Protein AF-A0A2P5MRI9-F1 (afdb_monomer)

Radius of gyration: 21.93 Å; Cα contacts (8 Å, |Δi|>4): 32; chains: 1; bounding box: 29×47×61 Å

Foldseek 3Di:
DDPDDDWQAQPPPRHTADPVQVVVDPDSHHPVVVVVVVVVVVVVVVCVVPDDPDDPPPDDDDDDDD

Secondary structure (DSSP, 8-state):
----PPPEE-TTT-PEEPTTHHHH--SSS-HHHHHHHHHHHHHHHHHHHH--S-------------

Structure (mmCIF, N/CA/C/O backbone):
data_AF-A0A2P5MRI9-F1
#
_entry.id   AF-A0A2P5MRI9-F1
#
loop_
_atom_site.group_PDB
_atom_site.id
_atom_site.type_symbol
_atom_site.label_atom_id
_atom_site.label_alt_id
_atom_site.label_comp_id
_atom_site.label_asym_id
_atom_site.label_entity_id
_atom_site.label_seq_id
_atom_site.pdbx_PDB_ins_code
_atom_site.Cartn_x
_atom_site.Cartn_y
_atom_site.Cartn_z
_atom_site.occupancy
_atom_site.B_iso_or_equiv
_atom_site.auth_seq_id
_atom_site.auth_comp_id
_atom_site.auth_asym_id
_atom_site.auth_atom_id
_atom_site.pdbx_PDB_model_num
ATOM 1 N N . MET A 1 1 ? -19.266 8.147 30.015 1.00 45.66 1 MET A N 1
ATOM 2 C CA . MET A 1 1 ? -18.759 6.950 29.303 1.00 45.66 1 MET A CA 1
ATOM 3 C C . MET A 1 1 ? -17.938 7.402 28.101 1.00 45.66 1 MET A C 1
ATOM 5 O O . MET A 1 1 ? -18.499 8.025 27.208 1.00 45.66 1 MET A O 1
ATOM 9 N N . LYS A 1 2 ? -16.618 7.175 28.085 1.00 53.78 2 LYS A N 1
ATOM 10 C CA . LYS A 1 2 ? -15.788 7.479 26.906 1.00 53.78 2 LYS A CA 1
ATOM 11 C C . LYS A 1 2 ? -16.045 6.387 25.862 1.00 53.78 2 LYS A C 1
ATOM 13 O O . LYS A 1 2 ? -15.874 5.212 26.167 1.00 53.78 2 LYS A O 1
ATOM 18 N N . LYS A 1 3 ? -16.514 6.752 24.665 1.00 61.50 3 LYS A N 1
ATOM 19 C CA . LYS A 1 3 ? -16.691 5.801 23.557 1.00 61.50 3 LYS A CA 1
ATOM 20 C C . LYS A 1 3 ? -15.301 5.384 23.078 1.00 61.50 3 LYS A C 1
ATOM 22 O O . LYS A 1 3 ? -14.641 6.156 22.389 1.00 61.50 3 LYS A O 1
ATOM 27 N N . VAL A 1 4 ? -14.845 4.201 23.476 1.00 60.59 4 VAL A N 1
ATOM 28 C CA . VAL A 1 4 ? -13.623 3.607 22.924 1.00 60.59 4 VAL A CA 1
ATOM 29 C C . VAL A 1 4 ? -13.924 3.276 21.464 1.00 60.59 4 VAL A C 1
ATOM 31 O O . VAL A 1 4 ? -14.835 2.498 21.175 1.00 60.59 4 VAL A O 1
ATOM 34 N N . ARG A 1 5 ? -13.239 3.942 20.528 1.00 68.06 5 ARG A N 1
ATOM 35 C CA . ARG A 1 5 ? -13.358 3.612 19.104 1.00 68.06 5 ARG A CA 1
ATOM 36 C C . ARG A 1 5 ? -12.768 2.217 18.907 1.00 68.06 5 ARG A C 1
ATOM 38 O O . ARG A 1 5 ? -11.693 1.937 19.425 1.00 68.06 5 ARG A O 1
ATOM 45 N N . LYS A 1 6 ? -13.486 1.344 18.198 1.00 74.50 6 LYS A N 1
ATOM 46 C CA . LYS A 1 6 ? -12.955 0.024 17.838 1.00 74.50 6 LYS A CA 1
ATOM 47 C C . LYS A 1 6 ? -11.756 0.219 16.899 1.00 74.50 6 LYS A C 1
ATOM 49 O O . LYS A 1 6 ? -11.890 1.031 15.976 1.00 74.50 6 LYS A O 1
ATOM 54 N N . PRO A 1 7 ? -10.642 -0.499 17.110 1.00 77.31 7 PRO A N 1
ATOM 55 C CA . PRO A 1 7 ? -9.522 -0.474 16.181 1.00 77.31 7 PRO A CA 1
ATOM 56 C C . PRO A 1 7 ? -9.997 -0.963 14.811 1.00 77.31 7 PRO A C 1
ATOM 58 O O . PRO A 1 7 ? -10.840 -1.863 14.713 1.00 77.31 7 PRO A O 1
ATOM 61 N N . ARG A 1 8 ? -9.512 -0.319 13.748 1.00 86.25 8 ARG A N 1
ATOM 62 C CA . ARG A 1 8 ? -9.700 -0.801 12.377 1.00 86.25 8 ARG A CA 1
ATOM 63 C C . ARG A 1 8 ? -8.404 -1.423 11.906 1.00 86.25 8 ARG A C 1
ATOM 65 O O . ARG A 1 8 ? -7.335 -0.928 12.230 1.00 86.25 8 ARG A O 1
ATOM 72 N N . TYR A 1 9 ? -8.528 -2.463 11.100 1.00 90.00 9 TYR A N 1
ATOM 73 C CA . TYR A 1 9 ? -7.396 -3.170 10.525 1.00 90.00 9 TYR A CA 1
ATOM 74 C C . TYR A 1 9 ? -7.425 -3.031 9.011 1.00 90.00 9 TYR A C 1
ATOM 76 O O . TYR A 1 9 ? -8.497 -3.004 8.398 1.00 90.00 9 TYR A O 1
ATOM 84 N N . CYS A 1 10 ? -6.243 -2.934 8.417 1.00 91.38 10 CYS A N 1
ATOM 85 C CA . CYS A 1 10 ? -6.062 -2.914 6.981 1.00 91.38 10 CYS A CA 1
ATOM 86 C C . CYS A 1 10 ? -6.537 -4.243 6.394 1.00 91.38 10 CYS A C 1
ATOM 88 O O . CYS A 1 10 ? -6.026 -5.305 6.745 1.00 91.38 10 CYS A O 1
ATOM 90 N N . SER A 1 11 ? -7.462 -4.189 5.439 1.00 91.31 11 SER A N 1
ATOM 91 C CA . SER A 1 11 ? -7.993 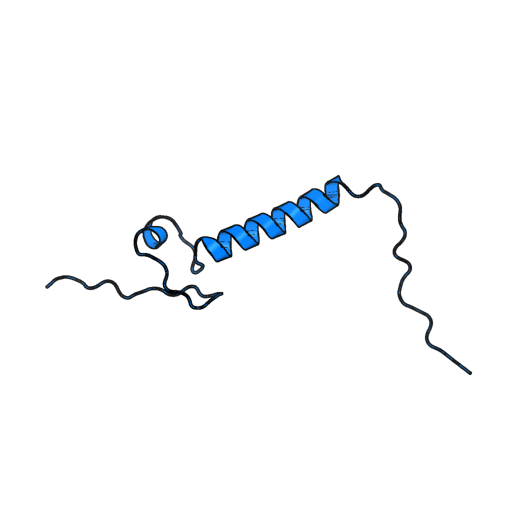-5.379 4.759 1.00 91.31 11 SER A CA 1
ATOM 92 C C . SER A 1 11 ? -6.954 -6.132 3.920 1.00 91.31 11 SER A C 1
ATOM 94 O O . SER A 1 11 ? -7.206 -7.258 3.499 1.00 91.31 11 SER A O 1
ATOM 96 N N . ARG A 1 12 ? -5.792 -5.516 3.664 1.00 92.06 12 ARG A N 1
ATOM 97 C CA . ARG A 1 12 ? -4.762 -6.036 2.761 1.00 92.06 12 ARG A CA 1
ATOM 98 C C . ARG A 1 12 ? -3.542 -6.610 3.480 1.00 92.06 12 ARG A C 1
ATOM 100 O O . ARG A 1 12 ? -3.046 -7.645 3.055 1.00 92.06 12 ARG A O 1
ATOM 107 N N . CYS A 1 13 ? -3.063 -5.955 4.538 1.00 93.50 13 CYS A N 1
ATOM 108 C CA . CYS A 1 13 ? -1.911 -6.431 5.316 1.00 93.50 13 CYS A CA 1
ATOM 109 C C . CYS A 1 13 ? -2.258 -6.866 6.746 1.00 93.50 13 CYS A C 1
ATOM 111 O O . CYS A 1 13 ? -1.412 -7.456 7.403 1.00 93.50 13 CYS A O 1
ATOM 113 N N . GLY A 1 14 ? -3.473 -6.597 7.235 1.00 91.50 14 GLY A N 1
ATOM 114 C CA . GLY A 1 14 ? -3.892 -6.948 8.597 1.00 91.50 14 GLY A CA 1
ATOM 115 C C . GLY A 1 14 ? -3.376 -6.014 9.698 1.00 91.50 14 GLY A C 1
ATOM 116 O O . GLY A 1 14 ? -3.805 -6.154 10.838 1.00 91.50 14 GLY A O 1
ATOM 117 N N . GLU A 1 15 ? -2.514 -5.049 9.368 1.00 91.00 15 GLU A N 1
ATOM 118 C CA . GLU A 1 15 ? -1.997 -4.050 10.314 1.00 91.00 15 GLU A CA 1
ATOM 119 C C . GLU A 1 15 ? -3.100 -3.126 10.843 1.00 91.00 15 GLU A C 1
ATOM 121 O O . GLU A 1 15 ? -4.066 -2.818 10.136 1.00 91.00 15 GLU A O 1
ATOM 126 N N . GLU A 1 16 ? -2.948 -2.654 12.080 1.00 90.44 16 GLU A N 1
ATOM 127 C CA . GLU A 1 16 ? -3.863 -1.677 12.672 1.00 90.44 16 GLU A CA 1
ATOM 128 C C . GLU A 1 16 ? -3.741 -0.324 11.955 1.00 90.44 16 GLU A C 1
ATOM 130 O O . GLU A 1 16 ? -2.650 0.203 11.753 1.00 90.44 16 GLU A O 1
ATOM 135 N N . ILE A 1 17 ? -4.880 0.243 11.554 1.00 89.19 17 ILE A N 1
ATOM 136 C CA . ILE A 1 17 ? -4.951 1.569 10.941 1.00 89.19 17 ILE A CA 1
ATOM 137 C C . ILE A 1 17 ? -4.956 2.600 12.064 1.00 89.19 17 ILE A C 1
ATOM 139 O O . ILE A 1 17 ? -5.853 2.599 12.916 1.00 89.19 17 ILE A O 1
ATOM 143 N N . ALA A 1 18 ? -3.979 3.502 12.037 1.00 84.25 18 ALA A N 1
ATOM 144 C CA . ALA A 1 18 ? -3.845 4.547 13.035 1.00 84.25 18 ALA A CA 1
ATOM 145 C C . ALA A 1 18 ? -5.045 5.517 13.008 1.00 84.25 18 ALA A C 1
ATOM 147 O O . ALA A 1 18 ? -5.693 5.751 11.983 1.00 84.25 18 ALA A O 1
ATOM 148 N N . ALA A 1 19 ? -5.402 6.062 14.173 1.00 80.25 19 ALA A N 1
ATOM 149 C CA . ALA A 1 19 ? -6.632 6.842 14.339 1.00 80.25 19 ALA A CA 1
ATOM 150 C C . ALA A 1 19 ? -6.662 8.153 13.523 1.00 80.25 19 ALA A C 1
ATOM 152 O O . ALA A 1 19 ? -7.746 8.645 13.205 1.00 80.25 19 ALA A O 1
ATOM 153 N N . ASP A 1 20 ? -5.494 8.702 13.205 1.00 81.44 20 ASP A N 1
ATOM 154 C CA . ASP A 1 20 ? -5.257 9.862 12.340 1.00 81.44 20 ASP A CA 1
ATOM 155 C C . ASP A 1 20 ? -5.436 9.529 10.848 1.00 81.44 20 ASP A C 1
ATOM 157 O O . ASP A 1 20 ? -5.991 10.324 10.079 1.00 81.44 20 ASP A O 1
ATOM 161 N N . GLU A 1 21 ? -5.062 8.317 10.439 1.00 76.31 21 GLU A N 1
ATOM 162 C CA . GLU A 1 21 ? -5.303 7.814 9.085 1.00 76.31 21 GLU A CA 1
ATOM 163 C C . GLU A 1 21 ? -6.798 7.570 8.831 1.00 76.31 21 GLU A C 1
ATOM 165 O O . GLU A 1 21 ? -7.309 7.848 7.747 1.00 76.31 21 GLU A O 1
ATOM 170 N N . LEU A 1 22 ? -7.534 7.129 9.855 1.00 72.69 22 LEU A N 1
ATOM 171 C CA . LEU A 1 22 ? -8.978 6.861 9.805 1.00 72.69 22 LEU A CA 1
ATOM 172 C C . LEU A 1 22 ? -9.840 8.077 9.428 1.00 72.69 22 LEU A C 1
ATOM 174 O O . LEU A 1 22 ? -10.925 7.903 8.875 1.00 72.69 22 LEU A O 1
ATOM 178 N N . THR A 1 23 ? -9.412 9.294 9.773 1.00 73.81 23 THR A N 1
ATOM 179 C CA . THR A 1 23 ? -10.124 10.528 9.392 1.00 73.81 23 THR A CA 1
ATOM 180 C C . THR A 1 23 ? -9.824 10.972 7.967 1.00 73.81 23 THR A C 1
ATOM 182 O O . THR A 1 23 ? -10.613 11.708 7.380 1.00 73.81 23 THR A O 1
ATOM 185 N N . SER A 1 24 ? -8.699 10.516 7.425 1.00 68.69 24 SER A N 1
ATOM 186 C CA . SER A 1 24 ? -8.121 11.004 6.173 1.00 68.69 24 SER A CA 1
ATOM 187 C C . SER A 1 24 ? -8.365 10.032 5.016 1.00 68.69 24 SER A C 1
ATOM 189 O O . SER A 1 24 ? -8.441 10.443 3.861 1.00 68.69 24 SER A O 1
ATOM 191 N N . LEU A 1 25 ? -8.528 8.740 5.320 1.00 65.56 25 LEU A N 1
ATOM 192 C CA . LEU A 1 25 ? -8.727 7.680 4.342 1.00 65.56 25 LEU A CA 1
ATOM 193 C C . LEU A 1 25 ? -10.178 7.171 4.371 1.00 65.56 25 LEU A C 1
ATOM 195 O O . LEU A 1 25 ? -10.596 6.546 5.347 1.00 65.56 25 LEU A O 1
ATOM 199 N N . PRO A 1 26 ? -10.948 7.324 3.276 1.00 65.44 26 PRO A N 1
ATOM 200 C CA . PRO A 1 26 ? -12.233 6.640 3.121 1.00 65.44 26 PRO A CA 1
ATOM 201 C C . PRO A 1 26 ? -12.067 5.130 2.857 1.00 65.44 26 PRO A C 1
ATOM 203 O O . PRO A 1 26 ? -13.056 4.404 2.758 1.00 65.44 26 PRO A O 1
ATOM 206 N N . SER A 1 27 ? -10.826 4.654 2.706 1.00 68.88 27 SER A N 1
ATOM 207 C CA . SER A 1 27 ? -10.505 3.286 2.303 1.00 68.88 27 SER A CA 1
ATOM 208 C C . SER A 1 27 ? -10.372 2.330 3.496 1.00 68.88 27 SER A C 1
ATOM 210 O O . SER A 1 27 ? -10.099 2.735 4.624 1.00 68.88 27 SER A O 1
ATOM 212 N N . THR A 1 28 ? -10.541 1.031 3.242 1.00 83.00 28 THR A N 1
ATOM 213 C CA . THR A 1 28 ? -10.290 -0.042 4.224 1.00 83.00 28 THR A CA 1
ATOM 214 C C . THR A 1 28 ? -8.822 -0.484 4.259 1.00 83.00 28 THR A C 1
ATOM 216 O O . THR A 1 28 ? -8.485 -1.462 4.926 1.00 83.00 28 THR A O 1
ATOM 219 N N . THR A 1 29 ? -7.949 0.214 3.534 1.00 87.81 29 THR A N 1
ATOM 220 C CA . THR A 1 29 ? -6.515 -0.063 3.421 1.00 87.81 29 THR A CA 1
ATOM 221 C C . THR A 1 29 ? -5.692 1.015 4.123 1.00 87.81 29 THR A C 1
ATOM 223 O O . THR A 1 29 ? -6.049 2.191 4.081 1.00 87.81 29 THR A O 1
ATOM 226 N N . CYS A 1 30 ? -4.593 0.618 4.770 1.00 90.44 30 CYS A N 1
ATOM 227 C CA . CYS A 1 30 ? -3.663 1.553 5.411 1.00 90.44 30 CYS A CA 1
ATOM 228 C C . CYS A 1 30 ? -2.903 2.398 4.379 1.00 90.44 30 CYS A C 1
ATOM 230 O O . CYS A 1 30 ? -2.786 2.006 3.209 1.00 90.44 30 CYS A O 1
ATOM 232 N N . ALA A 1 31 ? -2.334 3.521 4.830 1.00 88.31 31 ALA A N 1
ATOM 233 C CA . ALA A 1 31 ? -1.607 4.452 3.967 1.00 88.31 31 ALA A CA 1
ATOM 234 C C . ALA A 1 31 ? -0.480 3.769 3.177 1.00 88.31 31 ALA A C 1
ATOM 236 O O . ALA A 1 31 ? -0.350 3.987 1.974 1.00 88.31 31 ALA A O 1
ATOM 237 N N . LEU A 1 32 ? 0.275 2.867 3.814 1.00 90.50 32 LEU A N 1
ATOM 238 C CA . LEU A 1 32 ? 1.350 2.123 3.152 1.00 90.50 32 LEU A CA 1
ATOM 239 C C . LEU A 1 32 ? 0.828 1.279 1.980 1.00 90.50 32 LEU A C 1
ATOM 241 O O . LEU A 1 32 ? 1.352 1.346 0.870 1.00 90.50 32 LEU A O 1
ATOM 245 N N . CYS A 1 33 ? -0.242 0.513 2.204 1.00 91.75 33 CYS A N 1
ATOM 246 C CA . CYS A 1 33 ? -0.853 -0.305 1.159 1.00 91.75 33 CYS A CA 1
ATOM 247 C C . CYS A 1 33 ? -1.412 0.544 0.011 1.00 91.75 33 CYS A C 1
ATOM 249 O O . CYS A 1 33 ? -1.316 0.125 -1.147 1.00 91.75 33 CYS A O 1
ATOM 251 N N . CYS A 1 34 ? -1.991 1.708 0.318 1.00 89.94 34 CYS A N 1
ATOM 252 C CA . CYS A 1 34 ? -2.444 2.664 -0.689 1.00 89.94 34 CYS A CA 1
ATOM 253 C C . CYS A 1 34 ? -1.272 3.207 -1.515 1.00 89.94 34 CYS A C 1
ATOM 255 O O . CYS A 1 34 ? -1.327 3.157 -2.742 1.00 89.94 34 CYS A O 1
ATOM 257 N N . ASN A 1 35 ? -0.194 3.649 -0.867 1.00 91.19 35 ASN A N 1
ATOM 258 C CA . ASN A 1 35 ? 0.983 4.190 -1.548 1.00 91.19 35 ASN A CA 1
ATOM 259 C C . ASN A 1 35 ? 1.622 3.156 -2.477 1.00 91.19 35 ASN A C 1
ATOM 261 O O . ASN A 1 35 ? 1.839 3.446 -3.647 1.00 91.19 35 ASN A O 1
ATOM 265 N N . MET A 1 36 ? 1.791 1.911 -2.019 1.00 92.19 36 MET A N 1
ATOM 266 C CA . MET A 1 36 ? 2.303 0.831 -2.872 1.00 92.19 36 MET A CA 1
ATOM 267 C C . MET A 1 36 ? 1.423 0.577 -4.107 1.00 92.19 36 MET A C 1
ATOM 269 O O . MET A 1 36 ? 1.931 0.240 -5.173 1.00 92.19 36 MET A O 1
ATOM 273 N N . GLN A 1 37 ? 0.094 0.698 -3.982 1.00 91.31 37 GLN A N 1
ATOM 274 C CA . GLN A 1 37 ? -0.814 0.586 -5.132 1.00 91.31 37 GLN A CA 1
ATOM 275 C C . GLN A 1 37 ? -0.639 1.746 -6.113 1.00 91.31 37 GLN A C 1
ATOM 277 O O . GLN A 1 37 ? -0.625 1.516 -7.322 1.00 91.31 37 GLN A O 1
ATOM 282 N N . LEU A 1 38 ? -0.496 2.970 -5.602 1.00 90.50 38 LEU A N 1
ATOM 283 C CA . LEU A 1 38 ? -0.264 4.156 -6.424 1.00 90.50 38 LEU A CA 1
ATOM 284 C C . LEU A 1 38 ? 1.072 4.066 -7.165 1.00 90.50 38 LEU A C 1
ATOM 286 O O . LEU A 1 38 ? 1.098 4.272 -8.374 1.00 90.50 38 LEU A O 1
ATOM 290 N N . GLU A 1 39 ? 2.150 3.686 -6.482 1.00 92.94 39 GLU A N 1
ATOM 291 C CA . GLU A 1 39 ? 3.467 3.477 -7.095 1.00 92.94 39 GLU A CA 1
ATOM 292 C C . GLU A 1 39 ? 3.420 2.393 -8.177 1.00 92.94 39 GLU A C 1
ATOM 294 O O . GLU A 1 39 ? 3.909 2.594 -9.287 1.00 92.94 39 GLU A O 1
ATOM 299 N N . ALA A 1 40 ? 2.767 1.258 -7.907 1.00 90.19 40 ALA A N 1
ATOM 300 C CA . ALA A 1 40 ? 2.603 0.203 -8.904 1.00 90.19 40 ALA A CA 1
ATOM 301 C C . ALA A 1 40 ? 1.837 0.697 -10.146 1.00 90.19 40 ALA A C 1
ATOM 303 O O . ALA A 1 40 ? 2.217 0.384 -11.278 1.00 90.19 40 ALA A O 1
ATOM 304 N N . ALA A 1 41 ? 0.781 1.494 -9.949 1.00 89.25 41 ALA A N 1
ATOM 305 C CA . ALA A 1 41 ? 0.029 2.100 -11.043 1.00 89.25 41 ALA A CA 1
ATOM 306 C C . ALA A 1 41 ? 0.882 3.099 -11.843 1.00 89.25 41 ALA A C 1
ATOM 308 O O . ALA A 1 41 ? 0.849 3.064 -13.075 1.00 89.25 41 ALA A O 1
ATOM 309 N N . GLN A 1 42 ? 1.684 3.928 -11.166 1.00 90.44 42 GLN A N 1
ATOM 310 C CA . GLN A 1 42 ? 2.613 4.867 -11.801 1.00 90.44 42 GLN A CA 1
ATOM 311 C C . GLN A 1 42 ? 3.657 4.133 -12.646 1.00 90.44 42 GLN A C 1
ATOM 313 O O . GLN A 1 42 ? 3.791 4.431 -13.828 1.00 90.44 42 GLN A O 1
ATOM 318 N N . ILE A 1 43 ? 4.304 3.093 -12.111 1.00 87.19 43 ILE A N 1
ATOM 319 C CA . ILE A 1 43 ? 5.271 2.271 -12.861 1.00 87.19 43 ILE A CA 1
ATOM 320 C C . ILE A 1 43 ? 4.615 1.649 -14.101 1.00 87.19 43 ILE A C 1
ATOM 322 O O . ILE A 1 43 ? 5.207 1.605 -15.182 1.00 87.19 43 ILE A O 1
ATOM 326 N N . HIS A 1 44 ? 3.386 1.143 -13.970 1.00 82.94 44 HIS A N 1
ATOM 327 C 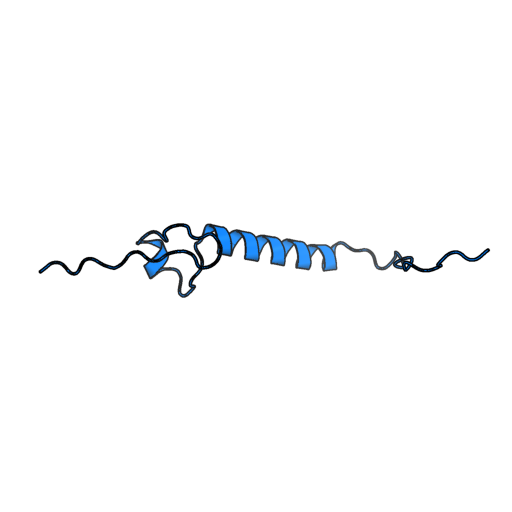CA . HIS A 1 44 ? 2.650 0.576 -15.101 1.00 82.94 44 HIS A CA 1
ATOM 328 C C . HIS A 1 44 ? 2.309 1.628 -16.159 1.00 82.94 44 HIS A C 1
ATOM 330 O O . HIS A 1 44 ? 2.327 1.317 -17.352 1.00 82.94 44 HIS A O 1
ATOM 336 N N . GLN A 1 45 ? 2.011 2.858 -15.745 1.00 83.19 45 GLN A N 1
ATOM 337 C CA . GLN A 1 45 ? 1.767 3.969 -16.653 1.00 83.19 45 GLN A CA 1
ATOM 338 C C . GLN A 1 45 ? 3.062 4.405 -17.3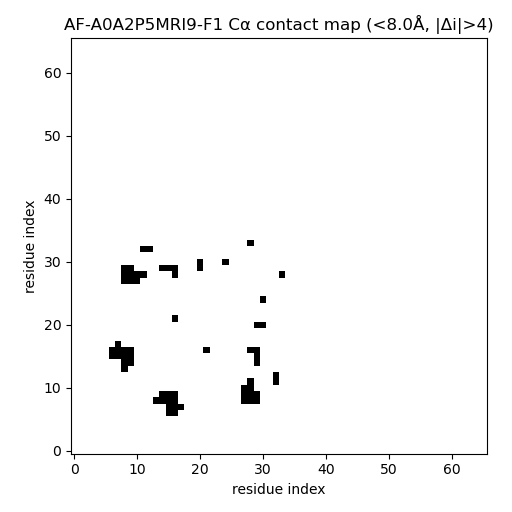50 1.00 83.19 45 GLN A C 1
ATOM 340 O O . GLN A 1 45 ? 3.088 4.485 -18.575 1.00 83.19 45 GLN A O 1
ATOM 345 N N . GLU A 1 46 ? 4.157 4.592 -16.616 1.00 80.50 46 GLU A N 1
ATOM 346 C CA . GLU A 1 46 ? 5.464 4.971 -17.165 1.00 80.50 46 GLU A CA 1
ATOM 347 C C . GLU A 1 46 ? 6.006 3.939 -18.156 1.00 80.50 46 GLU A C 1
ATOM 349 O O . GLU A 1 46 ? 6.494 4.311 -19.222 1.00 80.50 46 GLU A O 1
ATOM 354 N N . LYS A 1 47 ? 5.833 2.636 -17.896 1.00 62.06 47 LYS A N 1
ATOM 355 C CA . LYS A 1 47 ? 6.191 1.580 -18.860 1.00 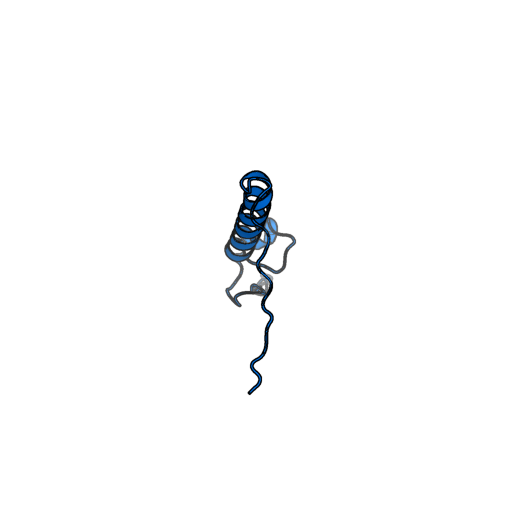62.06 47 LYS A CA 1
ATOM 356 C C . LYS A 1 47 ? 5.452 1.702 -20.196 1.00 62.06 47 LYS A C 1
ATOM 358 O O . LYS A 1 47 ? 5.992 1.279 -21.213 1.00 62.06 47 LYS A O 1
ATOM 363 N N . ARG A 1 48 ? 4.249 2.292 -20.229 1.00 57.81 48 ARG A N 1
ATOM 364 C CA . ARG A 1 48 ? 3.540 2.578 -21.491 1.00 57.81 48 ARG A CA 1
ATOM 365 C C . ARG A 1 48 ? 4.128 3.771 -22.243 1.00 57.81 48 ARG A C 1
ATOM 367 O O . ARG A 1 48 ? 3.978 3.831 -23.455 1.00 57.81 48 ARG A O 1
ATOM 374 N N . HIS A 1 49 ? 4.796 4.690 -21.548 1.00 56.22 49 HIS A N 1
ATOM 375 C CA . HIS A 1 49 ? 5.448 5.854 -22.153 1.00 56.22 49 HIS A CA 1
ATOM 376 C C . HIS A 1 49 ? 6.917 5.595 -22.523 1.00 56.22 49 HIS A C 1
ATOM 378 O O . HIS A 1 49 ? 7.426 6.220 -23.448 1.00 56.22 49 HIS A O 1
ATOM 384 N N . ALA A 1 50 ? 7.589 4.666 -21.834 1.00 54.34 50 ALA A N 1
ATOM 385 C CA . ALA A 1 50 ? 9.000 4.338 -22.041 1.00 54.34 50 ALA A CA 1
ATOM 386 C C . ALA A 1 50 ? 9.247 3.149 -22.987 1.00 54.34 50 ALA A C 1
ATOM 388 O O . ALA A 1 50 ? 10.399 2.867 -23.314 1.00 54.34 50 ALA A O 1
ATOM 389 N N . ALA A 1 51 ? 8.208 2.433 -23.428 1.00 53.84 51 ALA A N 1
ATOM 390 C CA . ALA A 1 51 ? 8.374 1.382 -24.425 1.00 53.84 51 ALA A CA 1
ATOM 391 C C . ALA A 1 51 ? 8.498 2.015 -25.825 1.00 53.84 51 ALA A C 1
ATOM 393 O O . ALA A 1 51 ? 7.509 2.563 -26.320 1.00 53.84 51 ALA A O 1
ATOM 394 N N . PRO A 1 52 ? 9.659 1.942 -26.508 1.00 50.81 52 PRO A N 1
ATOM 395 C CA . PRO A 1 52 ? 9.673 2.183 -27.941 1.00 50.81 52 PRO A CA 1
ATOM 396 C C . PRO A 1 52 ? 8.745 1.157 -28.603 1.00 50.81 52 PRO A C 1
ATOM 398 O O . PRO A 1 5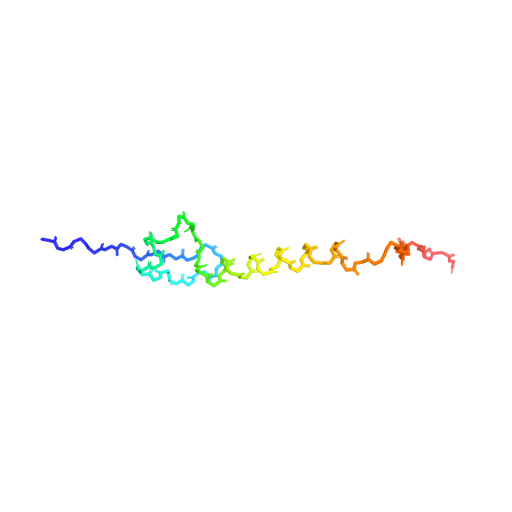2 ? 8.727 -0.019 -28.230 1.00 50.81 52 PRO A O 1
ATOM 401 N N . ALA A 1 53 ? 7.951 1.601 -29.576 1.00 56.25 53 ALA A N 1
ATOM 402 C CA . ALA A 1 53 ? 7.165 0.720 -30.430 1.00 56.25 53 ALA A CA 1
ATOM 403 C C . ALA A 1 53 ? 8.113 -0.220 -31.190 1.00 56.25 53 ALA A C 1
ATOM 405 O O . ALA A 1 53 ? 8.627 0.120 -32.250 1.00 56.25 53 ALA A O 1
ATOM 406 N N . GLY A 1 54 ? 8.397 -1.387 -30.623 1.00 54.56 54 GLY A N 1
ATOM 407 C CA . GLY A 1 54 ? 9.292 -2.346 -31.247 1.00 54.56 54 GLY A CA 1
ATOM 408 C C . GLY A 1 54 ? 9.964 -3.239 -30.232 1.00 54.56 54 GLY A C 1
ATOM 409 O O . GLY A 1 54 ? 11.096 -2.990 -29.861 1.00 54.56 54 GLY A O 1
ATOM 410 N N . LEU A 1 55 ? 9.272 -4.298 -29.831 1.00 49.16 55 LEU A N 1
ATOM 411 C CA . LEU A 1 55 ? 9.841 -5.640 -29.769 1.00 49.16 55 LEU A CA 1
ATOM 412 C C . LEU A 1 55 ? 8.646 -6.603 -29.822 1.00 49.16 55 LEU A C 1
ATOM 414 O O . LEU A 1 55 ? 7.805 -6.573 -28.919 1.00 49.16 55 LEU A O 1
ATOM 418 N N . PRO A 1 56 ? 8.497 -7.407 -30.890 1.00 47.84 56 PRO A N 1
ATOM 419 C CA . PRO A 1 56 ? 7.435 -8.391 -30.942 1.00 47.84 56 PRO A CA 1
ATOM 420 C C . PRO A 1 56 ? 7.688 -9.394 -29.819 1.00 47.84 56 PRO A C 1
ATOM 422 O O . PRO A 1 56 ? 8.757 -9.997 -29.732 1.00 47.84 56 PRO A O 1
ATOM 425 N N . LEU A 1 57 ? 6.688 -9.542 -28.951 1.00 55.62 57 LEU A N 1
ATOM 426 C CA . LEU A 1 57 ? 6.553 -10.663 -28.034 1.00 55.62 57 LEU A CA 1
ATOM 427 C C . LEU A 1 57 ? 6.721 -11.953 -28.842 1.00 55.62 57 LEU A C 1
ATOM 429 O O . LEU A 1 57 ? 5.777 -12.394 -29.504 1.00 55.62 57 LEU A O 1
ATOM 433 N N . LEU A 1 58 ? 7.919 -12.544 -28.804 1.00 52.44 58 LEU A N 1
ATOM 434 C CA . LEU A 1 58 ? 8.119 -13.917 -29.238 1.00 52.44 58 LEU A CA 1
ATOM 435 C C . LEU A 1 58 ? 7.329 -14.786 -28.269 1.00 52.44 58 LEU A C 1
ATOM 437 O O . LEU A 1 58 ? 7.741 -15.080 -27.148 1.00 52.44 58 LEU A O 1
ATOM 441 N N . HIS A 1 59 ? 6.120 -15.080 -28.731 1.00 46.59 59 HIS A N 1
ATOM 442 C CA . HIS A 1 59 ? 5.188 -16.005 -28.148 1.00 46.59 59 HIS A CA 1
ATOM 443 C C . HIS A 1 59 ? 5.894 -17.318 -27.839 1.00 46.59 59 HIS A C 1
ATOM 445 O O . HIS A 1 59 ? 6.545 -17.934 -28.682 1.00 46.59 59 HIS A O 1
ATOM 451 N N . LEU A 1 60 ? 5.668 -17.752 -26.611 1.00 52.81 60 LEU A N 1
ATOM 452 C CA . LEU A 1 60 ? 5.687 -19.138 -26.204 1.00 52.81 60 LEU A CA 1
ATOM 453 C C . LEU A 1 60 ? 4.845 -19.979 -27.189 1.00 52.81 60 LEU A C 1
ATOM 455 O O . LEU A 1 60 ? 3.620 -19.935 -27.148 1.00 52.81 60 LEU A O 1
ATOM 459 N N . ALA A 1 61 ? 5.502 -20.706 -28.087 1.00 50.53 61 ALA A N 1
ATOM 460 C CA . ALA A 1 61 ? 5.062 -21.943 -28.744 1.00 50.53 61 ALA A CA 1
ATOM 461 C C . ALA A 1 61 ? 6.215 -22.323 -29.688 1.00 50.53 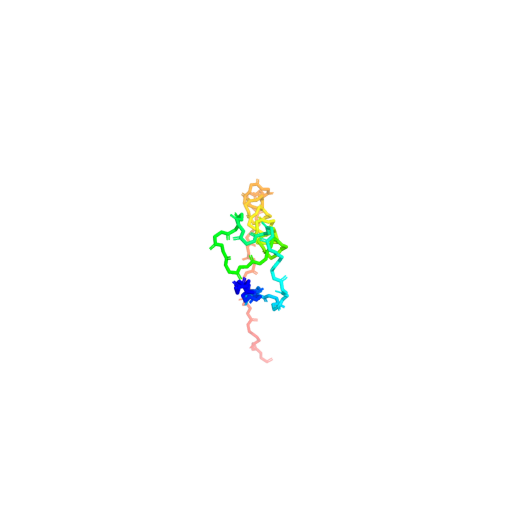61 ALA A C 1
ATOM 463 O O . ALA A 1 61 ? 6.603 -21.530 -30.531 1.00 50.53 61 ALA A O 1
ATOM 464 N N . ILE A 1 62 ? 6.885 -23.461 -29.540 1.00 49.56 62 ILE A N 1
ATOM 465 C CA . ILE A 1 62 ? 6.392 -24.727 -30.075 1.00 49.56 62 ILE A CA 1
ATOM 466 C C . ILE A 1 62 ? 6.833 -25.870 -29.152 1.00 49.56 62 ILE A C 1
ATOM 468 O O . ILE A 1 62 ? 8.009 -26.099 -28.878 1.00 49.56 62 ILE A O 1
ATOM 472 N N . ILE A 1 63 ? 5.809 -26.567 -28.680 1.00 56.72 63 ILE A N 1
ATOM 473 C CA . ILE A 1 63 ? 5.801 -27.912 -28.117 1.00 56.72 63 ILE A CA 1
ATOM 474 C C . ILE A 1 63 ? 6.687 -28.851 -28.955 1.00 56.72 63 ILE A C 1
ATOM 476 O O . ILE A 1 63 ? 6.579 -28.871 -30.177 1.00 56.72 63 ILE A O 1
ATOM 480 N N . ARG A 1 64 ? 7.535 -29.652 -28.294 1.00 52.25 64 ARG A N 1
ATOM 481 C CA . ARG A 1 64 ? 8.232 -30.811 -28.890 1.00 52.25 64 ARG A CA 1
ATOM 482 C C . ARG A 1 64 ? 7.242 -31.719 -29.640 1.00 52.25 64 ARG A C 1
ATOM 484 O O . ARG A 1 64 ? 6.239 -32.104 -29.042 1.00 52.25 64 ARG A O 1
ATOM 491 N N . PRO A 1 65 ? 7.584 -32.175 -30.858 1.00 52.75 65 PRO A N 1
ATOM 492 C CA . PRO A 1 65 ? 7.561 -33.623 -31.074 1.00 52.75 65 PRO A CA 1
ATOM 493 C C . PRO A 1 65 ? 8.722 -34.112 -31.959 1.00 52.75 65 PRO A C 1
ATOM 495 O O . PRO A 1 65 ? 8.882 -33.658 -33.090 1.00 52.75 65 PRO A O 1
ATOM 498 N N . GLN A 1 66 ? 9.519 -35.047 -31.443 1.00 45.59 66 GLN A N 1
ATOM 499 C CA . GLN A 1 66 ? 9.670 -36.427 -31.935 1.00 45.59 66 GLN A CA 1
ATOM 500 C C . GLN A 1 66 ? 10.633 -37.180 -31.016 1.00 45.59 66 GLN A C 1
ATOM 502 O O . GLN A 1 66 ? 11.657 -36.578 -30.617 1.00 45.59 66 GLN A O 1
#

Solvent-accessible surface area (backbone atoms only — not comparable to full-atom values): 4477 Å² total; per-residue (Å²): 134,84,82,78,76,77,87,47,54,14,79,82,80,64,48,75,45,51,78,73,53,62,80,73,42,97,58,64,53,35,71,67,63,49,49,56,52,52,52,54,52,48,54,59,52,49,52,68,73,69,53,70,96,76,74,84,79,80,66,94,74,82,79,88,86,133

Mean predicted aligned error: 13.99 Å

pLDDT: mean 73.13, std 16.64, range [45.59, 93.5]

Sequence (66 aa):
MKKVRKPRYCSRCGEEIAADELTSLPSTTCALCCNMQLEAAQIHQEKRHAAPAGLPLLHLAIIRPQ

=== Feature glossary ===
The record interleaves many kinds of information about one protein. Here is each kind framed as the question it answers.

Q: What does the local fold look like, residue by residue?
A: A 3Di character summarizes, for each residue, the relative orientation of the Cα frame of its nearest spatial neighbor. Because it encodes fold topology rather than chemistry, 3Di alignments detect remote structural similarity that sequence alignment misses.

Q: Which residues are in helices, strands, or loops?
A: Secondary structure is the local, repeating backbone conformation. DSSP classifies it into eight states by reading the hydrogen-bond network: three helix types (H, G, I), two β types (E, B), two non-regular types (T, S), and unstructured coil (-).

Q: How big and how compact is the whole molecule?
A: Three whole-structure scalars: the radius of gyration (RMS distance of Cα from centroid, in Å), the count of Cα–Cα contacts (pairs closer than 8 Å and separated by more than four residues in sequence — i.e. tertiary, not local, contacts), and the bounding-box dimensions. Together they distinguish compact globular folds from extended fibres or disordered chains.

Q: How confident is the AlphaFold model at each r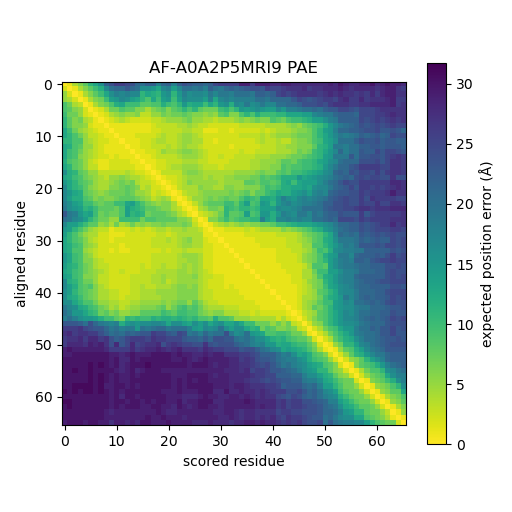esidue?
A: For AlphaFold models, the B-factor field carries pLDDT — the model's own estimate of local accuracy on a 0–100 scale. Regions with pLDDT<50 should be treated as essentially unmodeled; they often correspond to intrinsically disordered segments.

Q: What family and function is it annotated with?
A: Functional annotations link the protein to curated databases. InterPro entries identify conserved domains and families by matching the sequence against member-database signatures (Pfam, PROSITE, CDD, …). Gene Ontology (GO) terms describe molecular function, biological process, and cellular component in a controlled vocabulary. CATH places the structure in a hierarchical fold classification (Class/Architecture/Topology/Homologous-superfamily). The organism is the source species.

Q: What known structures does this most resemble?
A: Nearest PDB neighbors are the top structural matches found by Foldseek when searching this structure against the entire Protein Data Bank. Each hit reports a TM-score (0 to 1; >0.5 almost always implies the same fold) and an E-value. These are *structural* homologs — they may share no detectable sequence similarity.

Q: Which residues are buried vs exposed?
A: Solvent-accessible surface area (SASA) is the area in Å² traced out by the centre of a 1.4 Å probe sphere (a water molecule) rolled over the protein's van der Waals surface (Shrake–Rupley / Lee–Richards construction). Buried residues have near-zero SASA; fully exposed residues can exceed 200 Å². The total SASA scales roughly with the number of surface residues.

Q: What are the backbone torsion angles?
A: φ (phi) and ψ (psi) are the two rotatable backbone dihedrals per residue: φ is the C(i-1)–N–Cα–C torsion, ψ is the N–Cα–C–N(i+1) torsion, both in degrees on (−180°, 180°]. α-helical residues cluster near (−60°, −45°); β-strand residues near (−120°, +130°). A Ramachandran plot is simply a scatter of (φ, ψ) for every residue.

Q: Are the domains correctly placed relative to each other?
A: Predicted aligned error is AlphaFold's pairwise confidence. Unlike pLDDT (per-residue), PAE is per-residue-pair and captures whether two parts 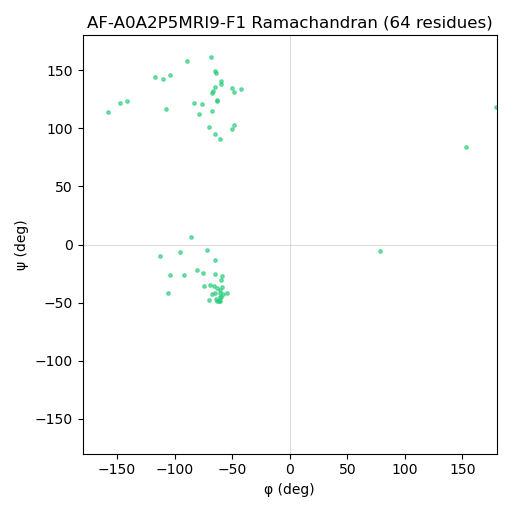of the structure are correctly placed relative to each other. Units are ångströms of expected positional error.

Q: What if only a Cα trace is available?
A: P-SEA three-state annotation labels each residue as helix, strand, or coil based purely on the geometry of the Cα trace. It serves as a fallback when the full backbone (and thus DSSP) is unavailable.

Q: What is the amino-acid chain?
A: This is the polypeptide sequence — one letter per residue, N-terminus first. Length ranges from a few dozen residues for small domains to over a thousand for large multi-domain proteins.

Q: What do the rendered images show?
A: The six renders are orthographic views along the three Cartesian axes in both directions. Representation (cartoon, sticks, or surface) and color scheme (sequence-rainbow or by-chain) vary across proteins so the training set covers all the common visualization conventions.

Q: What do the diagnostic plots show?
A: Plot images: a contact map (which residues are close in 3D, as an N×N binary image), a Ramachandran scatter (backbone torsion angles, revealing secondary-structure composition at a glance), and — for AlphaFold structures — a PAE heatmap (pairwise prediction confidence).

Q: How mobile is each atom in the crystal?
A: B-factor (Debye–Waller factor) reflects atomic displacement in the crystal lattice. It is an experimental observable (units Å²), not a prediction; low values mean the atom is pinned down, high values mean it moves or is heterogeneous across the crystal.

Q: Where is each backbone atom in 3D?
A: The mmCIF table is the protein's shape written out atom by atom. For each backbone N, Cα, C, and carbonyl O, it records an (x, y, z) coordinate triple in Å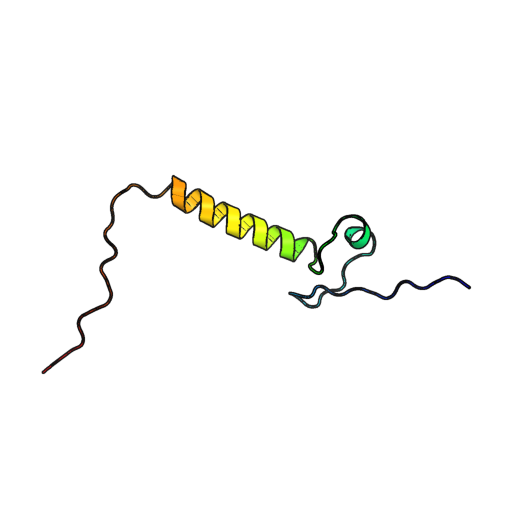 plus the residue type, chain letter, and residue number.